Protein AF-A0A254S7I1-F1 (afdb_monomer)

Radius of gyration: 15.55 Å; Cα contacts (8 Å, |Δi|>4): 82; chains: 1; bounding box: 33×34×30 Å

Solvent-accessible surface area (backbone atoms only — not comparable to full-atom values): 5226 Å² total; per-residue (Å²): 137,88,86,79,85,67,81,36,76,50,77,51,78,60,96,73,36,31,39,41,40,36,11,39,60,69,74,87,57,92,88,63,95,69,78,67,57,51,73,74,48,75,48,78,34,43,59,70,56,49,52,51,49,53,55,53,51,50,53,52,50,53,55,46,28,76,74,74,48,81,84,83,80,82,70,78,77,78,78,82,125

Structure (mmCIF, N/CA/C/O backbone):
data_AF-A0A254S7I1-F1
#
_entry.id   AF-A0A254S7I1-F1
#
loop_
_atom_site.group_PDB
_atom_site.id
_atom_site.type_symbol
_atom_site.label_atom_id
_atom_site.label_alt_id
_atom_site.label_comp_id
_atom_site.label_asym_id
_atom_site.label_entity_id
_atom_site.label_seq_id
_atom_site.pdbx_PDB_ins_code
_atom_site.Cartn_x
_atom_site.Cartn_y
_atom_site.Cartn_z
_atom_site.occupancy
_atom_site.B_iso_or_equiv
_atom_site.auth_seq_id
_atom_site.auth_comp_id
_atom_site.auth_asym_id
_atom_site.auth_atom_id
_atom_site.pdbx_PDB_model_num
ATOM 1 N N . MET A 1 1 ? -13.456 7.883 -12.603 1.00 80.50 1 MET A N 1
ATOM 2 C CA . MET A 1 1 ? -12.604 7.131 -11.653 1.00 80.50 1 MET A CA 1
ATOM 3 C C . MET A 1 1 ? -13.281 5.794 -11.396 1.00 80.50 1 MET A C 1
ATOM 5 O O . MET A 1 1 ? -14.487 5.804 -11.189 1.00 80.50 1 MET A O 1
ATOM 9 N N . LYS A 1 2 ? -12.562 4.671 -11.496 1.00 86.31 2 LYS A N 1
ATOM 10 C CA . LYS A 1 2 ? -13.107 3.331 -11.222 1.00 86.31 2 LYS A CA 1
ATOM 11 C C . LYS A 1 2 ? -12.789 2.965 -9.771 1.00 86.31 2 LYS A C 1
ATOM 13 O O . LYS A 1 2 ? -11.645 3.130 -9.358 1.00 86.31 2 LYS A O 1
ATOM 18 N N . SER A 1 3 ? -13.779 2.479 -9.030 1.00 87.50 3 SER A N 1
ATOM 19 C CA . SER A 1 3 ? -13.593 1.949 -7.674 1.00 87.50 3 SER A CA 1
ATOM 20 C C . SER A 1 3 ? -13.530 0.427 -7.721 1.00 87.50 3 SER A C 1
ATOM 22 O O . SER A 1 3 ? -14.284 -0.196 -8.468 1.00 87.50 3 SER A O 1
ATOM 24 N N . LEU A 1 4 ? -12.642 -0.168 -6.926 1.00 85.88 4 LEU A N 1
ATOM 25 C CA . LEU A 1 4 ? -12.466 -1.615 -6.827 1.00 85.88 4 LEU A CA 1
ATOM 26 C C . LEU A 1 4 ? -12.426 -2.018 -5.362 1.00 85.88 4 LEU A C 1
ATOM 28 O O . LEU A 1 4 ? -11.738 -1.390 -4.559 1.00 85.88 4 LEU A O 1
ATOM 32 N N . TYR A 1 5 ? -13.151 -3.082 -5.034 1.00 87.62 5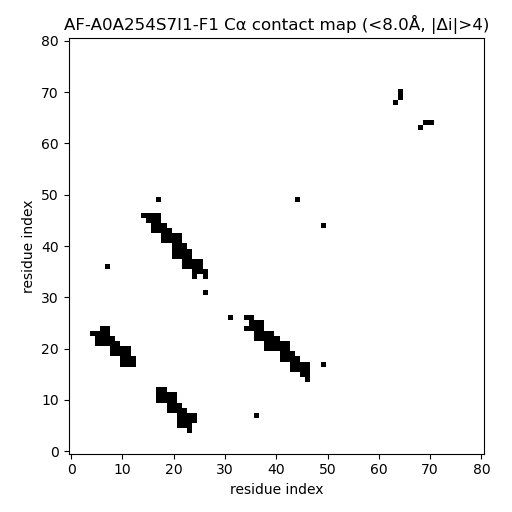 TYR A N 1
ATOM 33 C CA . TYR A 1 5 ? -12.950 -3.783 -3.778 1.00 87.62 5 TYR A CA 1
ATOM 34 C C . TYR A 1 5 ? -11.710 -4.672 -3.902 1.00 87.62 5 TYR A C 1
ATOM 36 O O . TYR A 1 5 ? -11.553 -5.366 -4.906 1.00 87.62 5 TYR A O 1
ATOM 44 N N . VAL A 1 6 ? -10.838 -4.639 -2.896 1.00 89.12 6 VAL A N 1
ATOM 45 C CA . VAL A 1 6 ? -9.585 -5.399 -2.856 1.00 89.12 6 VAL A CA 1
ATOM 46 C C . VAL A 1 6 ? -9.419 -5.961 -1.451 1.00 89.12 6 VAL A C 1
ATOM 48 O O . VAL A 1 6 ? -9.497 -5.216 -0.476 1.00 89.12 6 VAL A O 1
ATOM 51 N N . ASN A 1 7 ? -9.177 -7.266 -1.347 1.00 87.38 7 ASN A N 1
ATOM 52 C CA . ASN A 1 7 ? -8.858 -7.951 -0.087 1.00 87.38 7 ASN A CA 1
ATOM 53 C C . ASN A 1 7 ? -7.601 -8.835 -0.195 1.00 87.38 7 ASN A C 1
ATOM 55 O O . ASN A 1 7 ? -7.217 -9.477 0.779 1.00 87.38 7 ASN A O 1
ATOM 59 N N . ALA A 1 8 ? -6.956 -8.861 -1.363 1.00 86.50 8 ALA A N 1
ATOM 60 C CA . ALA A 1 8 ? -5.680 -9.513 -1.595 1.00 86.50 8 ALA A CA 1
ATOM 61 C C . ALA A 1 8 ? -4.779 -8.566 -2.391 1.00 86.50 8 ALA A C 1
ATOM 63 O O . ALA A 1 8 ? -5.152 -8.094 -3.466 1.00 86.50 8 ALA A O 1
ATOM 64 N N . THR A 1 9 ? -3.590 -8.297 -1.860 1.00 90.50 9 THR A N 1
ATOM 65 C CA . THR A 1 9 ? -2.634 -7.369 -2.467 1.00 90.50 9 THR A CA 1
ATOM 66 C C . THR A 1 9 ? -1.249 -7.988 -2.454 1.00 90.50 9 THR A C 1
ATOM 68 O O . THR A 1 9 ? -0.847 -8.589 -1.460 1.00 90.50 9 THR A O 1
ATOM 71 N N . ASN A 1 10 ? -0.500 -7.798 -3.537 1.00 90.56 10 ASN A N 1
ATOM 72 C CA . ASN A 1 10 ? 0.920 -8.119 -3.590 1.00 90.56 10 ASN A CA 1
ATOM 73 C C . ASN A 1 10 ? 1.707 -6.938 -4.167 1.00 90.56 10 ASN A C 1
ATOM 75 O O . ASN A 1 10 ? 1.191 -6.188 -4.997 1.00 90.56 10 ASN A O 1
ATOM 79 N N . VAL A 1 11 ? 2.956 -6.770 -3.739 1.00 94.12 11 VAL A N 1
ATOM 80 C CA . VAL A 1 11 ? 3.844 -5.712 -4.230 1.00 94.12 11 VAL A CA 1
ATOM 81 C C . VAL A 1 11 ? 5.130 -6.341 -4.739 1.00 94.12 11 VAL A C 1
ATOM 83 O O . VAL A 1 11 ? 5.819 -7.047 -4.010 1.00 94.12 11 VAL A O 1
ATOM 86 N N . VAL A 1 12 ? 5.463 -6.051 -5.992 1.00 94.56 12 VAL A N 1
ATOM 87 C CA . VAL A 1 12 ? 6.696 -6.494 -6.643 1.00 94.56 12 VAL A CA 1
ATOM 88 C C . VAL A 1 12 ? 7.504 -5.258 -7.014 1.00 94.56 12 VAL A C 1
ATOM 90 O O . VAL A 1 12 ? 6.969 -4.324 -7.607 1.00 94.56 12 VAL A O 1
ATOM 93 N N . ALA A 1 13 ? 8.786 -5.233 -6.660 1.00 92.19 13 ALA A N 1
ATOM 94 C CA . ALA A 1 13 ? 9.675 -4.115 -6.956 1.00 92.19 13 ALA A CA 1
ATOM 95 C C . ALA A 1 13 ? 10.830 -4.563 -7.857 1.00 92.19 13 ALA A C 1
ATOM 97 O O . ALA A 1 13 ? 11.496 -5.559 -7.580 1.00 92.19 13 ALA A O 1
ATOM 98 N N . GLY A 1 14 ? 11.067 -3.798 -8.916 1.00 93.44 14 GLY A N 1
ATOM 99 C CA . GLY A 1 14 ? 12.274 -3.823 -9.730 1.00 93.44 14 GLY A CA 1
ATOM 100 C C . GLY A 1 14 ? 13.095 -2.546 -9.533 1.00 93.44 14 GLY A C 1
ATOM 101 O O . GLY A 1 14 ? 12.749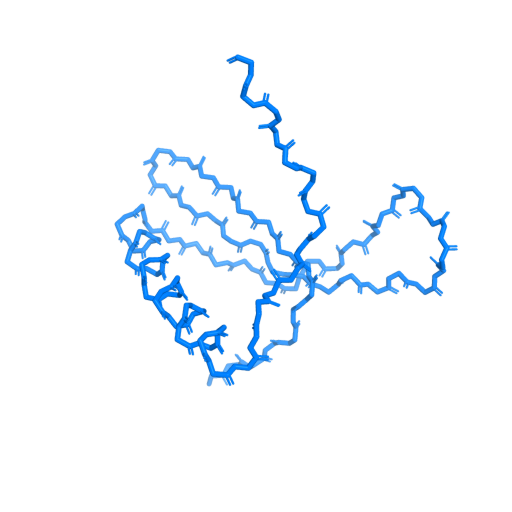 -1.669 -8.741 1.00 93.44 14 GLY A O 1
ATOM 102 N N . ARG A 1 15 ? 14.201 -2.430 -10.276 1.00 94.00 15 ARG A N 1
ATOM 103 C CA . ARG A 1 15 ? 15.084 -1.253 -10.213 1.00 94.00 15 ARG A CA 1
ATOM 104 C C . ARG A 1 15 ? 14.384 0.029 -10.680 1.00 94.00 15 ARG A C 1
ATOM 106 O O . ARG A 1 15 ? 14.543 1.073 -10.058 1.00 94.00 15 ARG A O 1
ATOM 113 N N . GLU A 1 16 ? 13.607 -0.074 -11.754 1.00 96.81 16 GLU A N 1
ATOM 114 C CA . GLU A 1 16 ? 13.005 1.079 -12.439 1.00 96.81 16 GLU A CA 1
ATOM 115 C C . GLU A 1 16 ? 11.498 1.215 -12.179 1.00 96.81 16 GLU A C 1
ATOM 117 O O . GLU A 1 16 ? 10.919 2.277 -12.406 1.00 96.81 16 GLU A O 1
ATOM 122 N N . GLU A 1 17 ? 10.852 0.164 -11.668 1.00 96.69 17 GLU A N 1
ATOM 123 C CA . GLU A 1 17 ? 9.404 0.134 -11.474 1.00 96.69 17 GLU A CA 1
ATOM 124 C C . GLU A 1 17 ? 8.983 -0.637 -10.223 1.00 96.69 17 GLU A C 1
ATOM 126 O O . GLU A 1 17 ? 9.664 -1.545 -9.751 1.00 96.69 17 GLU A O 1
ATOM 131 N N . VAL A 1 18 ? 7.817 -0.274 -9.698 1.00 97.62 18 VAL A N 1
ATOM 132 C CA . VAL A 1 18 ? 7.116 -0.974 -8.625 1.00 97.62 18 VAL A CA 1
ATOM 133 C C . VAL A 1 18 ? 5.709 -1.281 -9.110 1.00 97.62 18 VAL A C 1
ATOM 135 O O . VAL A 1 18 ? 4.995 -0.388 -9.571 1.00 97.62 18 VAL A O 1
ATOM 138 N N . MET A 1 19 ? 5.304 -2.537 -8.977 1.00 96.50 19 MET A N 1
ATOM 139 C CA . MET A 1 19 ? 3.981 -3.024 -9.338 1.00 96.50 19 MET A CA 1
ATOM 140 C C . MET A 1 19 ? 3.201 -3.395 -8.084 1.00 96.50 19 MET A C 1
ATOM 142 O O . MET A 1 19 ? 3.652 -4.205 -7.276 1.00 96.50 19 MET A O 1
ATOM 146 N N . VAL A 1 20 ? 2.007 -2.828 -7.944 1.00 95.12 20 VAL A N 1
ATOM 147 C CA . VAL A 1 20 ? 1.012 -3.248 -6.956 1.00 95.12 20 VAL A CA 1
ATOM 148 C C . VAL A 1 20 ? -0.046 -4.063 -7.685 1.00 95.12 20 VAL A C 1
ATOM 150 O O . VAL A 1 20 ? -0.716 -3.558 -8.587 1.00 95.12 20 VAL A O 1
ATOM 153 N N . LEU A 1 21 ? -0.175 -5.327 -7.305 1.00 92.25 21 LEU A N 1
ATOM 154 C CA . LEU A 1 21 ? -1.186 -6.249 -7.802 1.00 92.25 21 LEU A CA 1
ATOM 155 C C . LEU A 1 21 ? -2.366 -6.223 -6.835 1.00 92.25 21 LEU A C 1
ATOM 157 O O . LEU A 1 21 ? -2.193 -6.500 -5.648 1.00 92.25 21 LEU A O 1
ATOM 161 N N . LEU A 1 22 ? -3.544 -5.873 -7.342 1.00 91.56 22 LEU A N 1
ATOM 162 C CA . LEU A 1 22 ? -4.777 -5.742 -6.575 1.00 91.56 22 LEU A CA 1
ATOM 163 C C . LEU A 1 22 ? -5.752 -6.820 -7.031 1.00 91.56 22 LEU A C 1
ATOM 165 O O . LEU A 1 22 ? -6.076 -6.911 -8.217 1.00 91.56 22 LEU A O 1
ATOM 169 N N . GLY A 1 23 ? -6.233 -7.631 -6.098 1.00 88.75 23 GLY A N 1
ATOM 170 C CA . GLY A 1 23 ? -7.141 -8.725 -6.397 1.00 88.75 23 GLY A CA 1
ATOM 171 C C . GLY A 1 23 ? -8.214 -8.938 -5.343 1.00 88.75 23 GLY A C 1
ATOM 172 O O . GLY A 1 23 ? -8.198 -8.370 -4.245 1.00 88.75 23 GLY A O 1
ATOM 173 N N . VAL A 1 24 ? -9.161 -9.792 -5.709 1.00 84.88 24 VAL A N 1
ATOM 174 C CA . VAL A 1 24 ? -10.173 -10.297 -4.792 1.00 84.88 24 VAL A CA 1
ATOM 175 C C . VAL A 1 24 ? -9.919 -11.781 -4.592 1.00 84.88 24 VAL A C 1
ATOM 177 O O . VAL A 1 24 ? -10.082 -12.590 -5.501 1.00 84.88 24 VAL A O 1
ATOM 180 N N . ASN A 1 25 ? -9.527 -12.140 -3.378 1.00 79.75 25 ASN A N 1
ATOM 181 C CA . ASN A 1 25 ? -9.616 -13.502 -2.900 1.00 79.75 25 ASN A CA 1
ATOM 182 C C . ASN A 1 25 ? -11.099 -13.840 -2.679 1.00 79.75 25 ASN A C 1
ATOM 184 O O . ASN A 1 25 ? -11.759 -13.236 -1.826 1.00 79.75 25 ASN A O 1
ATOM 188 N N . ARG A 1 26 ? -11.604 -14.802 -3.458 1.00 68.62 26 ARG A N 1
ATOM 189 C CA . ARG A 1 26 ? -12.985 -15.309 -3.401 1.00 68.62 26 ARG A CA 1
ATOM 190 C C . ARG A 1 26 ? -13.109 -16.656 -2.684 1.00 68.62 26 ARG A C 1
ATOM 192 O O . ARG A 1 26 ? -14.139 -17.308 -2.835 1.00 68.62 26 ARG A O 1
ATOM 199 N N . ALA A 1 27 ? -12.085 -17.095 -1.948 1.00 64.06 27 ALA A N 1
ATOM 200 C CA . ALA A 1 27 ? -12.064 -18.392 -1.279 1.00 64.06 27 ALA A CA 1
ATOM 201 C C . ALA A 1 27 ? -13.360 -18.622 -0.479 1.00 64.06 27 ALA A C 1
ATOM 203 O O . ALA A 1 27 ? -13.612 -18.000 0.549 1.00 64.06 27 ALA A O 1
ATOM 204 N N . TRP A 1 28 ? -14.198 -19.523 -0.997 1.00 53.84 28 TRP A N 1
ATOM 205 C CA . TRP A 1 28 ? -15.514 -19.865 -0.449 1.00 53.84 28 TRP A CA 1
ATOM 206 C C . TRP A 1 28 ? -15.416 -20.935 0.653 1.00 53.84 28 TRP A C 1
ATOM 208 O O . TRP A 1 28 ? -16.366 -21.167 1.397 1.00 53.84 28 TRP A O 1
ATOM 218 N N . LYS A 1 29 ? -14.271 -21.618 0.772 1.00 55.03 29 LYS A N 1
ATOM 219 C CA . LYS A 1 29 ? -14.064 -22.716 1.721 1.00 55.03 29 LYS A CA 1
ATOM 220 C C . LYS A 1 29 ? -13.004 -22.346 2.753 1.00 55.03 29 LYS A C 1
ATOM 222 O O . LYS A 1 29 ? -11.865 -22.056 2.395 1.00 55.03 29 LYS A O 1
ATOM 227 N N . MET A 1 30 ? -13.363 -22.429 4.036 1.00 50.47 30 MET A N 1
ATOM 228 C CA . MET A 1 30 ? -12.364 -22.565 5.096 1.00 50.47 30 MET A CA 1
ATOM 229 C C . MET A 1 30 ? -11.540 -23.825 4.792 1.00 50.47 30 MET A C 1
ATOM 231 O O . MET A 1 30 ? -12.126 -24.867 4.501 1.00 50.47 30 MET A O 1
ATOM 235 N N . ASN A 1 31 ? -10.209 -23.725 4.865 1.00 57.47 31 ASN A N 1
ATOM 236 C CA . ASN A 1 31 ? -9.237 -24.822 4.725 1.00 57.47 31 ASN A CA 1
ATOM 237 C C . ASN A 1 31 ? -8.681 -25.163 3.319 1.00 57.47 31 ASN A C 1
ATOM 239 O O . ASN A 1 31 ? -8.243 -26.290 3.094 1.00 57.47 31 ASN A O 1
ATOM 243 N N . GLN A 1 32 ? -8.632 -24.217 2.374 1.00 56.75 32 GLN A N 1
ATOM 244 C CA . GLN A 1 32 ? -7.817 -24.384 1.156 1.00 56.75 32 GLN A CA 1
ATOM 245 C C . GLN A 1 32 ? -6.358 -23.945 1.388 1.00 56.75 32 GLN A C 1
ATOM 247 O O . GLN A 1 32 ? -6.111 -22.799 1.748 1.00 56.75 32 GLN A O 1
ATOM 252 N N . GLU A 1 33 ? -5.393 -24.835 1.120 1.00 57.84 33 GLU A N 1
ATOM 253 C CA . GLU A 1 33 ? -3.945 -24.529 1.148 1.00 57.84 33 GLU A CA 1
ATOM 254 C C . GLU A 1 33 ? -3.516 -23.523 0.069 1.00 57.84 33 GLU A C 1
ATOM 256 O O . GLU A 1 33 ? -2.493 -22.855 0.205 1.00 57.84 33 GLU A O 1
ATOM 261 N N . LYS A 1 34 ? -4.287 -23.417 -1.019 1.00 56.06 34 LYS A N 1
ATOM 262 C CA . LYS A 1 34 ? -4.037 -22.494 -2.126 1.00 56.06 34 LYS A CA 1
ATOM 263 C C . LYS A 1 34 ? -5.241 -21.594 -2.313 1.00 56.06 34 LYS A C 1
ATOM 265 O O . LYS A 1 34 ? -6.351 -22.061 -2.554 1.00 56.06 34 LYS A O 1
ATOM 270 N N . VAL A 1 35 ? -4.989 -20.302 -2.182 1.00 60.97 35 VAL A N 1
ATOM 271 C CA . VAL A 1 35 ? -5.961 -19.251 -2.428 1.00 60.97 35 VAL A CA 1
ATOM 272 C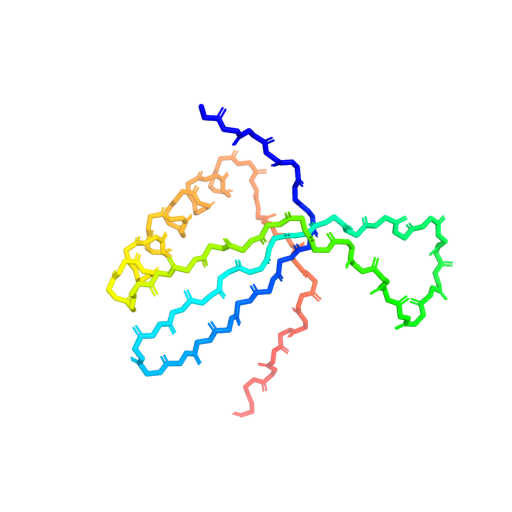 C . VAL A 1 35 ? -5.841 -18.832 -3.887 1.00 60.97 35 VAL A C 1
ATOM 274 O O . VAL A 1 35 ? -4.833 -18.238 -4.270 1.00 60.97 35 VAL A O 1
ATOM 277 N N . ASP A 1 36 ? -6.871 -19.103 -4.683 1.00 62.44 36 ASP A N 1
ATOM 278 C CA . ASP A 1 36 ? -6.991 -18.502 -6.008 1.00 62.44 36 ASP A CA 1
ATOM 279 C C . ASP A 1 36 ? -7.438 -17.042 -5.846 1.00 62.44 36 ASP A C 1
ATOM 281 O O . ASP A 1 36 ? -8.548 -16.741 -5.396 1.00 62.44 36 ASP A O 1
ATOM 285 N N . VAL A 1 37 ? -6.525 -16.121 -6.154 1.00 66.44 37 VAL A N 1
ATOM 286 C CA . VAL A 1 37 ? -6.796 -14.682 -6.165 1.00 66.44 37 VAL A CA 1
ATOM 287 C C . VAL A 1 37 ? -7.110 -14.269 -7.595 1.00 66.44 37 VAL A C 1
ATOM 289 O O . VAL A 1 37 ? -6.236 -14.318 -8.461 1.00 66.44 37 VAL A O 1
ATOM 292 N N . ASP A 1 38 ? -8.329 -13.784 -7.823 1.00 69.69 38 ASP A N 1
ATOM 293 C CA . ASP A 1 38 ? -8.664 -13.101 -9.068 1.00 69.69 38 ASP A CA 1
ATOM 294 C C . ASP A 1 38 ? -7.944 -11.742 -9.059 1.00 69.69 38 ASP A C 1
ATOM 296 O O . ASP A 1 38 ? -8.374 -10.796 -8.388 1.00 69.69 38 ASP A O 1
ATOM 300 N N . LEU A 1 39 ? -6.808 -11.648 -9.760 1.00 69.25 39 LEU A N 1
ATOM 301 C CA . LEU A 1 39 ? -6.095 -10.385 -9.960 1.00 69.25 39 LEU A CA 1
ATOM 302 C C . LEU A 1 39 ? -6.963 -9.458 -10.817 1.00 69.25 39 LEU A C 1
ATOM 304 O O . LEU A 1 39 ? -7.184 -9.711 -11.999 1.00 69.25 39 LEU A O 1
ATOM 308 N N . ALA A 1 40 ? -7.467 -8.391 -10.203 1.00 71.31 40 ALA A N 1
ATOM 309 C CA . ALA A 1 40 ? -8.434 -7.489 -10.813 1.00 71.31 40 ALA A CA 1
ATOM 310 C C . ALA A 1 40 ? -7.755 -6.318 -11.529 1.00 71.31 40 ALA A C 1
ATOM 312 O O . ALA A 1 40 ? -8.213 -5.907 -12.590 1.00 71.31 40 ALA A O 1
ATOM 313 N N . GLU A 1 41 ? -6.673 -5.779 -10.965 1.00 86.69 41 GLU A N 1
ATOM 314 C CA . GLU A 1 41 ? -5.926 -4.666 -11.553 1.00 86.69 41 GLU A CA 1
ATOM 315 C C . GLU A 1 41 ? -4.446 -4.698 -11.160 1.00 86.69 41 GLU A C 1
ATOM 317 O O . GLU A 1 41 ? -4.057 -5.238 -10.119 1.00 86.69 41 GLU A O 1
ATOM 322 N N . ARG A 1 42 ? -3.619 -4.030 -11.969 1.00 92.00 42 ARG A N 1
ATOM 323 C CA . ARG A 1 42 ? -2.227 -3.720 -11.632 1.00 92.00 42 ARG A CA 1
ATOM 324 C C . ARG A 1 42 ? -1.980 -2.218 -11.687 1.00 92.00 42 ARG A C 1
ATOM 326 O O . ARG A 1 42 ? -2.391 -1.552 -12.635 1.00 92.00 42 ARG A O 1
ATOM 333 N N . VAL A 1 43 ? -1.256 -1.702 -10.703 1.00 94.75 43 VAL A N 1
ATOM 334 C CA . VAL A 1 43 ? -0.778 -0.316 -10.674 1.00 94.75 43 VAL A CA 1
ATOM 335 C C . VAL A 1 43 ? 0.737 -0.332 -10.807 1.00 94.75 43 VAL A C 1
ATOM 337 O O . VAL A 1 43 ? 1.419 -0.897 -9.956 1.00 94.75 43 VAL A O 1
ATOM 340 N N . VAL A 1 44 ? 1.260 0.286 -11.865 1.00 96.56 44 VAL A N 1
ATOM 341 C CA . VAL A 1 44 ? 2.704 0.402 -12.114 1.00 96.56 44 VAL A CA 1
ATOM 342 C C . VAL A 1 44 ? 3.147 1.825 -11.804 1.00 96.56 44 VAL A C 1
ATOM 344 O O . VAL A 1 44 ? 2.521 2.792 -12.239 1.00 96.56 44 VAL A O 1
ATOM 347 N N . MET A 1 45 ? 4.211 1.962 -11.024 1.00 98.19 45 MET A N 1
ATOM 348 C CA . MET A 1 45 ? 4.744 3.243 -10.571 1.00 98.19 45 MET A CA 1
ATOM 349 C C . MET A 1 45 ? 6.262 3.261 -10.680 1.00 98.19 45 MET A C 1
ATOM 351 O O . MET A 1 45 ? 6.916 2.228 -10.588 1.00 98.19 45 MET A O 1
ATOM 355 N N . THR A 1 46 ? 6.838 4.459 -10.756 1.00 98.31 46 THR A N 1
ATOM 356 C CA . THR A 1 46 ? 8.266 4.630 -10.473 1.00 98.31 46 THR A CA 1
ATOM 357 C C . THR A 1 46 ? 8.539 4.448 -8.970 1.00 98.31 46 THR A C 1
ATOM 359 O O . THR A 1 46 ? 7.644 4.702 -8.147 1.00 98.31 46 THR A O 1
ATOM 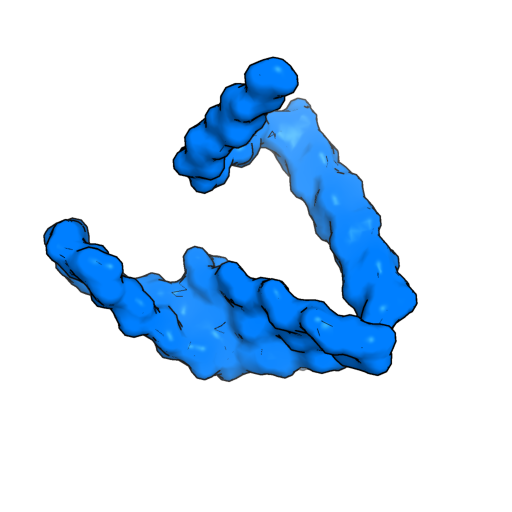362 N N . PRO A 1 47 ? 9.775 4.097 -8.563 1.00 97.94 47 PRO A N 1
ATOM 363 C CA . PRO A 1 47 ? 10.143 3.957 -7.152 1.00 97.94 47 PRO A CA 1
ATOM 364 C C . PRO A 1 47 ? 9.843 5.208 -6.314 1.00 97.94 47 PRO A C 1
ATOM 366 O O . PRO A 1 47 ? 9.362 5.113 -5.184 1.00 97.94 47 PRO A O 1
ATOM 369 N N . PHE A 1 48 ? 10.053 6.399 -6.881 1.00 98.12 48 PHE A N 1
ATOM 370 C CA . PHE A 1 48 ? 9.766 7.665 -6.204 1.00 98.12 48 PHE A CA 1
ATOM 371 C C . PHE A 1 48 ? 8.273 7.846 -5.911 1.00 98.12 48 PHE A C 1
ATOM 373 O O . PHE A 1 48 ? 7.903 8.299 -4.826 1.00 98.12 48 PHE A O 1
ATOM 380 N N . THR A 1 49 ? 7.403 7.495 -6.857 1.00 98.44 49 THR A N 1
ATOM 381 C CA . THR A 1 49 ? 5.948 7.582 -6.670 1.00 98.44 49 THR A CA 1
ATOM 382 C C . THR A 1 49 ? 5.466 6.544 -5.661 1.00 98.44 49 THR A C 1
ATOM 384 O O . THR A 1 49 ? 4.723 6.896 -4.744 1.00 98.44 49 THR A O 1
ATOM 387 N N . ALA A 1 50 ? 5.968 5.309 -5.744 1.00 97.88 50 ALA A N 1
ATOM 388 C CA . ALA A 1 50 ? 5.660 4.262 -4.773 1.00 97.88 50 ALA A CA 1
ATOM 389 C C . ALA A 1 50 ? 6.081 4.655 -3.344 1.00 97.88 50 ALA A C 1
ATOM 391 O O . ALA A 1 50 ? 5.315 4.472 -2.398 1.00 97.88 50 ALA A O 1
ATOM 392 N N . LYS A 1 51 ? 7.257 5.280 -3.174 1.00 97.69 51 LYS A N 1
ATOM 393 C CA . LYS A 1 51 ? 7.724 5.771 -1.868 1.00 97.69 51 LYS A CA 1
ATOM 394 C C . LYS A 1 51 ? 6.798 6.837 -1.284 1.00 97.69 51 LYS A C 1
ATOM 396 O O . LYS A 1 51 ? 6.488 6.782 -0.095 1.00 97.69 51 LYS A O 1
ATOM 401 N N . ARG A 1 52 ? 6.346 7.793 -2.102 1.00 98.31 52 ARG A N 1
ATOM 402 C CA . ARG A 1 52 ? 5.389 8.825 -1.667 1.00 98.31 52 ARG A CA 1
ATOM 403 C C . ARG A 1 52 ? 4.060 8.204 -1.251 1.00 98.31 52 ARG A C 1
ATOM 405 O O . ARG A 1 52 ? 3.554 8.542 -0.185 1.00 98.31 52 ARG A O 1
ATOM 412 N N . LEU A 1 53 ? 3.538 7.269 -2.048 1.00 98.06 53 LEU A N 1
ATOM 413 C CA . LEU A 1 53 ? 2.314 6.539 -1.720 1.00 98.06 53 LEU A CA 1
ATOM 414 C C . LEU A 1 53 ? 2.440 5.817 -0.375 1.00 98.06 53 LEU A C 1
ATOM 416 O O . LEU A 1 53 ? 1.565 5.969 0.469 1.00 98.06 53 LEU A O 1
ATOM 420 N N . ALA A 1 54 ? 3.540 5.096 -0.147 1.00 97.25 54 ALA A N 1
ATOM 421 C CA . ALA A 1 54 ? 3.766 4.366 1.098 1.00 97.25 54 ALA A CA 1
ATO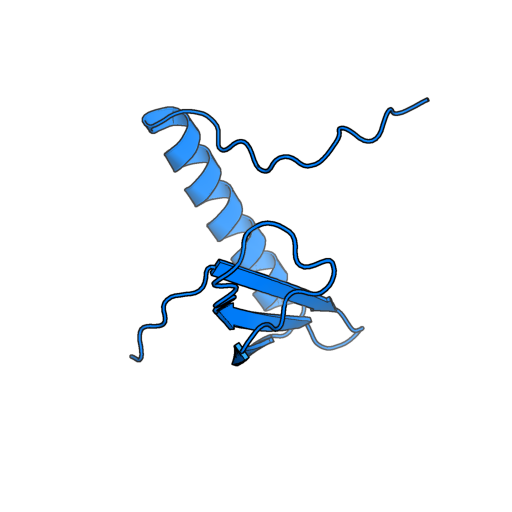M 422 C C . ALA A 1 54 ? 3.781 5.286 2.332 1.00 97.25 54 ALA A C 1
ATOM 424 O O . ALA A 1 54 ? 3.197 4.946 3.357 1.00 97.25 54 ALA A O 1
ATOM 425 N N . ILE A 1 55 ? 4.408 6.464 2.232 1.00 98.44 55 ILE A N 1
ATOM 426 C CA . ILE A 1 55 ? 4.433 7.450 3.324 1.00 98.44 55 ILE A CA 1
ATOM 427 C C . ILE A 1 55 ? 3.022 7.967 3.619 1.00 98.44 55 ILE A C 1
ATOM 429 O O . ILE A 1 55 ? 2.608 7.977 4.777 1.00 98.44 55 ILE A O 1
ATOM 433 N N . MET A 1 56 ? 2.284 8.381 2.584 1.00 98.56 56 MET A N 1
ATOM 434 C CA . MET A 1 56 ? 0.926 8.906 2.749 1.00 98.56 56 MET A CA 1
ATOM 435 C C . MET A 1 56 ? -0.012 7.840 3.320 1.00 98.56 56 MET A C 1
ATOM 437 O O . MET A 1 56 ? -0.697 8.096 4.305 1.00 98.56 56 MET A O 1
ATOM 441 N N . LEU A 1 57 ? 0.021 6.628 2.761 1.00 97.81 57 LEU A N 1
ATOM 442 C CA . LEU A 1 57 ? -0.799 5.510 3.216 1.00 97.81 57 LEU A CA 1
ATOM 443 C C . LEU A 1 57 ? -0.480 5.132 4.668 1.00 97.81 57 LEU A C 1
ATOM 445 O O . LEU A 1 57 ? -1.395 4.986 5.474 1.00 97.81 57 LEU A O 1
ATOM 449 N N . GLY A 1 58 ? 0.803 5.033 5.029 1.00 97.44 58 GLY A N 1
ATOM 450 C CA . GLY A 1 58 ? 1.223 4.726 6.397 1.00 97.44 58 GLY A CA 1
ATOM 451 C C . GLY A 1 58 ? 0.781 5.788 7.407 1.00 97.44 58 GLY A C 1
ATOM 452 O O . GLY A 1 58 ? 0.305 5.449 8.489 1.00 97.44 58 GLY A O 1
ATOM 453 N N . ALA A 1 59 ? 0.871 7.073 7.050 1.00 98.12 59 ALA A N 1
ATOM 454 C CA . ALA A 1 59 ? 0.373 8.156 7.895 1.00 98.12 59 ALA A CA 1
ATOM 455 C C . ALA A 1 59 ? -1.152 8.076 8.093 1.00 98.12 59 ALA A C 1
ATOM 457 O O . ALA A 1 59 ? -1.634 8.235 9.216 1.00 98.12 59 ALA A O 1
ATOM 458 N N . THR A 1 60 ? -1.905 7.777 7.030 1.00 98.25 60 THR A N 1
ATOM 459 C CA . THR A 1 60 ? -3.360 7.584 7.099 1.00 98.25 60 THR A CA 1
ATOM 460 C C . THR A 1 60 ? -3.738 6.397 7.985 1.00 98.25 60 THR A C 1
ATOM 462 O O . THR A 1 60 ? -4.616 6.542 8.834 1.00 98.25 60 THR A O 1
ATOM 465 N N . LEU A 1 61 ? -3.063 5.251 7.847 1.00 97.38 61 LEU A N 1
ATOM 466 C CA . LEU A 1 61 ? -3.309 4.071 8.683 1.00 97.38 61 LEU A CA 1
ATOM 467 C C . LEU A 1 61 ? -2.987 4.346 10.154 1.00 97.38 61 LEU A C 1
ATOM 469 O O . LEU A 1 61 ? -3.800 4.039 11.017 1.00 97.38 61 LEU A O 1
ATOM 473 N N . LYS A 1 62 ? -1.874 5.026 10.448 1.00 97.62 62 LYS A N 1
ATOM 474 C CA . LYS A 1 62 ? -1.528 5.418 11.822 1.00 97.62 62 LYS A CA 1
ATOM 475 C C . LYS A 1 62 ? -2.603 6.307 12.457 1.00 97.62 62 LYS A C 1
ATOM 477 O O . LYS A 1 62 ? -2.951 6.124 13.621 1.00 97.62 62 LYS A O 1
ATOM 482 N N . ALA A 1 63 ? -3.124 7.277 11.705 1.00 98.06 63 ALA A N 1
ATOM 483 C CA . ALA A 1 63 ? -4.208 8.136 12.177 1.00 98.06 63 ALA A CA 1
ATOM 484 C C . ALA A 1 63 ? -5.513 7.351 12.392 1.00 98.06 63 ALA A C 1
ATOM 486 O O . ALA A 1 63 ? -6.231 7.604 13.359 1.00 98.06 63 ALA A O 1
ATOM 487 N N . TYR A 1 64 ? -5.803 6.381 11.520 1.00 97.94 64 TYR A N 1
ATOM 488 C CA . TYR A 1 64 ? -6.931 5.468 11.676 1.00 97.94 64 TYR A CA 1
ATOM 489 C C . TYR A 1 64 ? -6.797 4.632 12.955 1.00 97.94 64 TYR A C 1
ATOM 491 O O . TYR A 1 64 ? -7.720 4.616 13.766 1.00 97.94 64 TYR A O 1
ATOM 499 N N . GLU A 1 65 ? -5.645 4.000 13.183 1.00 97.44 65 GLU A N 1
ATOM 500 C CA . GLU A 1 65 ? -5.411 3.152 14.356 1.00 97.44 65 GLU A CA 1
ATOM 501 C C . GLU A 1 65 ? -5.473 3.929 15.672 1.00 97.44 65 GLU A C 1
ATOM 503 O O . GLU A 1 65 ? -6.021 3.442 16.658 1.00 97.44 65 GLU A O 1
ATOM 508 N N . ALA A 1 66 ? -4.976 5.169 15.684 1.00 97.50 66 ALA A N 1
ATOM 509 C CA . ALA A 1 66 ? -5.098 6.051 16.842 1.00 97.50 66 ALA A CA 1
ATOM 510 C C . ALA A 1 66 ? -6.564 6.358 17.200 1.00 97.50 66 ALA A C 1
ATOM 512 O O . ALA A 1 66 ? -6.870 6.610 18.364 1.00 97.50 66 ALA A O 1
ATOM 513 N N . LYS A 1 67 ? -7.466 6.343 16.210 1.00 98.00 67 LYS A N 1
ATOM 514 C CA . LYS A 1 67 ? -8.889 6.642 16.392 1.00 98.00 67 LYS A CA 1
ATOM 515 C C . LYS A 1 67 ? -9.739 5.400 16.674 1.00 98.00 67 LYS A C 1
ATOM 517 O O . LYS A 1 67 ? -10.691 5.498 17.442 1.00 98.00 67 LYS A O 1
ATOM 522 N N . TYR A 1 68 ? -9.434 4.270 16.039 1.00 97.62 68 TYR A N 1
ATOM 523 C CA . TYR A 1 68 ? -10.308 3.090 16.020 1.00 97.6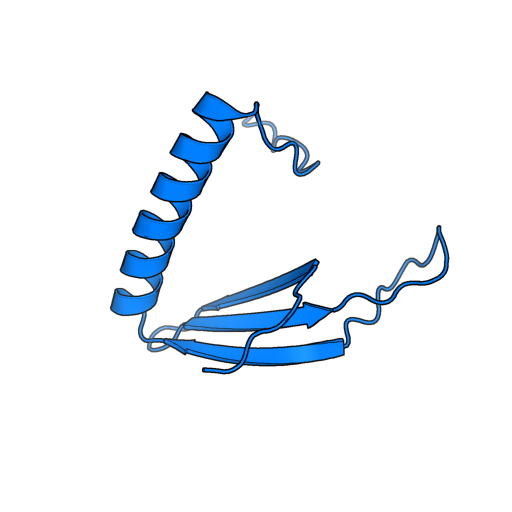2 68 TYR A CA 1
ATOM 524 C C . TYR A 1 68 ? -9.679 1.822 16.614 1.00 97.62 68 TYR A C 1
ATOM 526 O O . TYR A 1 68 ? -10.361 0.805 16.708 1.00 97.62 68 TYR A O 1
ATOM 534 N N . GLY A 1 69 ? -8.418 1.875 17.046 1.00 95.88 69 GLY A N 1
ATOM 535 C CA . GLY A 1 69 ? -7.679 0.722 17.562 1.00 95.88 69 GLY A CA 1
ATOM 536 C C . GLY A 1 69 ? -6.728 0.108 16.531 1.00 95.88 69 GLY A C 1
ATOM 537 O O . GLY A 1 69 ? -6.810 0.388 15.336 1.00 95.88 69 GLY A O 1
ATOM 538 N N . LYS A 1 70 ? -5.788 -0.711 17.016 1.00 94.44 70 LYS A N 1
ATOM 539 C CA . LYS A 1 70 ? -4.739 -1.328 16.191 1.00 94.44 70 LYS A CA 1
ATOM 540 C C . LYS A 1 70 ? -5.317 -2.337 15.199 1.00 94.44 70 LYS A C 1
ATOM 542 O O . LYS A 1 70 ? -6.239 -3.079 15.529 1.00 94.44 70 LYS A O 1
ATOM 547 N N . IL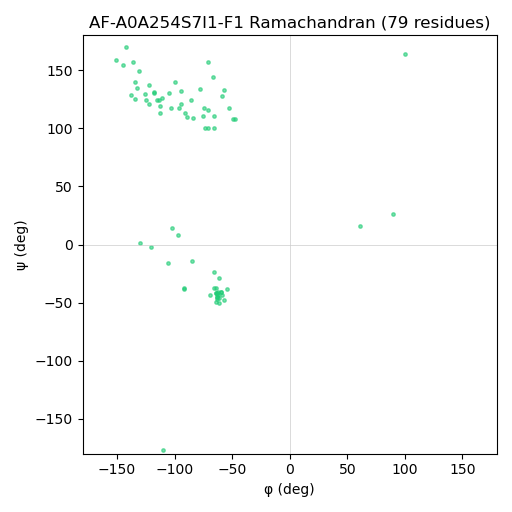E A 1 71 ? -4.731 -2.396 14.008 1.00 92.12 71 ILE A N 1
ATOM 548 C CA . ILE A 1 71 ? -5.044 -3.392 12.988 1.00 92.12 71 ILE A CA 1
ATOM 549 C C . ILE A 1 71 ? -4.135 -4.602 13.216 1.00 92.12 71 ILE A C 1
ATOM 551 O O . ILE A 1 71 ? -2.931 -4.560 12.965 1.00 92.12 71 ILE A O 1
ATOM 555 N N . GLU A 1 72 ? -4.716 -5.706 13.671 1.00 90.06 72 GLU A N 1
ATOM 556 C CA . GLU A 1 72 ? -4.002 -6.972 13.810 1.00 90.06 72 GLU A CA 1
ATOM 557 C C . GLU A 1 72 ? -3.989 -7.713 12.469 1.00 90.06 72 GLU A C 1
ATOM 559 O O . GLU A 1 72 ? -5.009 -8.206 11.997 1.00 90.06 72 GLU A O 1
ATOM 564 N N . ILE A 1 73 ? -2.818 -7.779 11.834 1.00 84.44 73 ILE A N 1
ATOM 565 C CA . ILE A 1 73 ? -2.632 -8.427 10.524 1.00 84.44 73 ILE A CA 1
ATOM 566 C C . ILE A 1 73 ? -2.109 -9.868 10.621 1.00 84.44 73 ILE A C 1
ATOM 568 O O . ILE A 1 73 ? -1.767 -10.465 9.604 1.0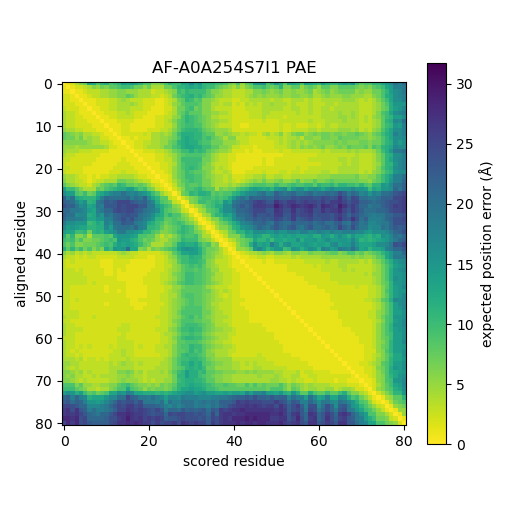0 84.44 73 ILE A O 1
ATOM 572 N N . GLY A 1 74 ? -2.036 -10.434 11.833 1.00 72.06 74 GLY A N 1
ATOM 573 C CA . GLY A 1 74 ? -1.670 -11.838 12.063 1.00 72.06 74 GLY A CA 1
ATOM 574 C C . GLY A 1 74 ? -0.269 -12.240 11.583 1.00 72.06 74 GLY A C 1
ATOM 575 O O . GLY A 1 74 ? 0.003 -13.430 11.453 1.00 72.06 74 GLY A O 1
ATOM 576 N N . ILE A 1 75 ? 0.620 -11.279 11.299 1.00 62.22 75 ILE A N 1
ATOM 577 C CA . ILE A 1 75 ? 2.005 -11.571 10.919 1.00 62.22 75 ILE A CA 1
ATOM 578 C C . ILE A 1 75 ? 2.740 -12.007 12.194 1.00 62.22 75 ILE A C 1
ATOM 580 O O . ILE A 1 75 ? 2.823 -11.197 13.120 1.00 62.22 75 ILE A O 1
ATOM 584 N N . PRO A 1 76 ? 3.262 -13.246 12.278 1.00 53.12 76 PRO A N 1
ATOM 585 C CA . PRO A 1 76 ? 4.051 -13.652 13.430 1.00 53.12 76 PRO A CA 1
ATOM 586 C C . PRO A 1 76 ? 5.253 -12.714 13.552 1.00 53.12 76 PRO A C 1
ATOM 588 O O . PRO A 1 76 ? 5.970 -12.492 12.572 1.00 53.12 76 PRO A O 1
ATOM 591 N N . GLU A 1 77 ? 5.447 -12.129 14.737 1.00 53.03 77 GLU A N 1
ATOM 592 C CA . GLU A 1 77 ? 6.633 -11.328 15.021 1.00 53.03 77 GLU A CA 1
ATOM 593 C C . GLU A 1 77 ? 7.864 -12.169 14.678 1.00 53.03 77 GLU A C 1
ATOM 595 O O . GLU A 1 77 ? 8.088 -13.241 15.243 1.00 53.03 77 GLU A O 1
ATOM 600 N N . VAL A 1 78 ? 8.653 -11.707 13.706 1.00 53.50 78 VAL A N 1
ATOM 601 C CA . VAL A 1 78 ? 9.960 -12.300 13.444 1.00 53.50 78 VAL A CA 1
ATOM 602 C C . VAL A 1 78 ? 10.794 -12.004 14.683 1.00 53.50 78 VAL A C 1
ATOM 604 O O . VAL A 1 78 ? 11.265 -10.878 14.855 1.00 53.50 78 VAL A O 1
ATOM 607 N N . ASN A 1 79 ? 10.914 -13.003 15.560 1.00 42.81 79 ASN A N 1
ATOM 608 C CA . ASN A 1 79 ? 11.800 -12.984 16.715 1.00 42.81 79 ASN A CA 1
ATOM 609 C C . ASN A 1 79 ? 13.179 -12.508 16.250 1.00 42.81 79 ASN A C 1
ATOM 611 O O . ASN A 1 79 ? 13.884 -13.214 15.526 1.00 42.81 79 ASN A O 1
ATOM 615 N N . LYS A 1 80 ? 13.540 -11.283 16.635 1.00 49.94 80 LYS A N 1
ATOM 616 C CA . LYS A 1 80 ? 14.910 -10.792 16.526 1.00 49.94 80 LYS A CA 1
ATOM 617 C C . LYS A 1 80 ? 15.698 -11.506 17.620 1.00 49.94 80 LYS A C 1
ATOM 619 O O . LYS A 1 80 ? 15.543 -11.164 18.790 1.00 49.94 80 LYS A O 1
ATOM 624 N N . GLY A 1 81 ? 16.423 -12.551 17.224 1.00 44.09 81 GLY A N 1
ATOM 625 C CA . GLY A 1 81 ? 17.486 -13.138 18.041 1.00 44.09 81 GLY A CA 1
ATOM 626 C C . GLY A 1 81 ? 18.633 -12.161 18.252 1.00 44.09 81 GLY A C 1
ATOM 627 O O . GLY A 1 81 ? 18.766 -11.221 17.432 1.00 44.09 81 GLY A O 1
#

Secondary structure (DSSP, 8-state):
------SEEEEEE-SS-EEEEEEEE---STT-SS--EEEEEEEEE-HHHHHHHHHHHHHHHHHHHHHH------PPP----

Nearest PDB structures (foldseek):
  8p5d-assembly1_LT0  TM=3.191E-01  e=5.094E-01  Spraguea lophii 42_110
  8i9p-assembly1_LT  TM=3.309E-01  e=2.291E+00  Thermochaetoides thermophila DSM 1495
  7cpv-assembly1_LT  TM=4.136E-01  e=4.858E+00  Mus musculus
  8fru-assembly1_T  TM=3.352E-01  e=4.025E+00  Giardia duodenalis assemblage A
  8q87-assembly1_BT  TM=3.579E-01  e=8.018E+00  Gallus gallus

Mean predicted aligned error: 7.96 Å

pLDDT: mean 83.81, std 16.91, range [42.81, 98.56]

Sequence (81 aa):
MKSLYVNATNVVAGREEVMVLLGVNRAWKMNQEKVDVDLAERVVMTPFTAKRLAIMLGATLKAYEAKYGKIEIGIPEVNKG

Foldseek 3Di:
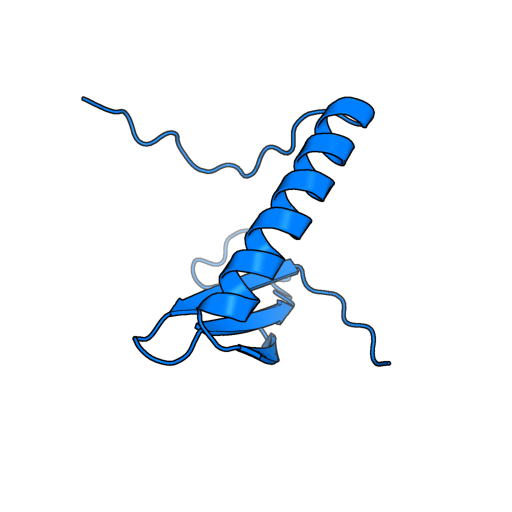DDDDDFDDWDWDDDPFKIKIFGWDFPPPDDDDPDTDTHRDDMDIDGPVVVVVVVVVVVVVQVVVCVVPNDDDPPDPPPPPD